Protein AF-A0A4Q2QQL1-F1 (afdb_monomer)

Secondary structure (DSSP, 8-state):
--SSPPPEEE--HHHHHHHHHHHHHHHHTT----S--PPP-EEE--SS---TT-----HHHHHHHHHHHHHHHHHHHT--

Mean predicted aligned error: 9.48 Å

Structure (mmCIF, N/CA/C/O backbone):
data_AF-A0A4Q2QQL1-F1
#
_entry.id   AF-A0A4Q2QQL1-F1
#
loop_
_atom_site.group_PDB
_atom_site.id
_atom_site.type_symbol
_atom_site.label_atom_id
_atom_site.label_alt_id
_atom_site.label_comp_id
_atom_site.label_asym_id
_atom_site.label_entity_id
_atom_site.label_seq_id
_atom_site.pdbx_PDB_ins_code
_atom_site.Cartn_x
_atom_site.Cartn_y
_atom_site.Cartn_z
_atom_site.occupancy
_atom_site.B_iso_or_equiv
_atom_site.auth_seq_id
_atom_site.auth_comp_id
_atom_site.auth_asym_id
_atom_site.auth_atom_id
_atom_site.pdbx_PDB_model_num
ATOM 1 N N . CYS A 1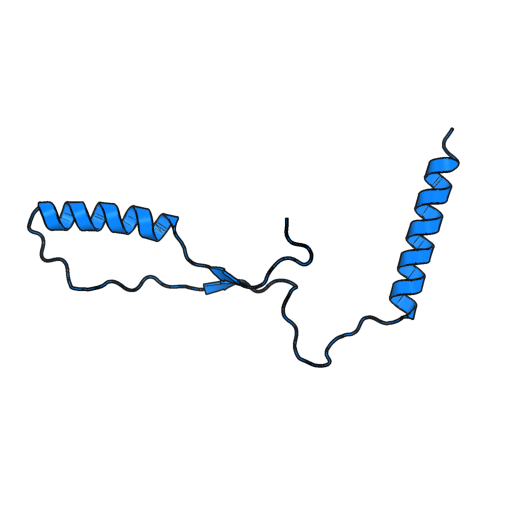 1 ? 2.027 11.850 -9.857 1.00 78.19 1 CYS A N 1
ATOM 2 C CA . CYS A 1 1 ? 2.241 10.455 -10.309 1.00 78.19 1 CYS A CA 1
ATOM 3 C C . CYS A 1 1 ? 3.722 10.124 -10.151 1.00 78.19 1 CYS A C 1
ATOM 5 O O . CYS A 1 1 ? 4.527 10.972 -10.507 1.00 78.19 1 CYS A O 1
ATOM 7 N N . TYR A 1 2 ? 4.088 8.956 -9.610 1.00 91.06 2 TYR A N 1
ATOM 8 C CA . TYR A 1 2 ? 5.497 8.535 -9.543 1.00 91.06 2 TYR A CA 1
ATOM 9 C C . TYR A 1 2 ? 5.937 7.920 -10.873 1.00 91.06 2 TYR A C 1
ATOM 11 O O . TYR A 1 2 ? 5.182 7.149 -11.471 1.00 91.06 2 TYR A O 1
ATOM 19 N N . ILE A 1 3 ? 7.156 8.240 -11.311 1.00 90.19 3 ILE A N 1
ATOM 20 C CA . ILE A 1 3 ? 7.795 7.642 -12.485 1.00 90.19 3 ILE A CA 1
ATOM 21 C C . I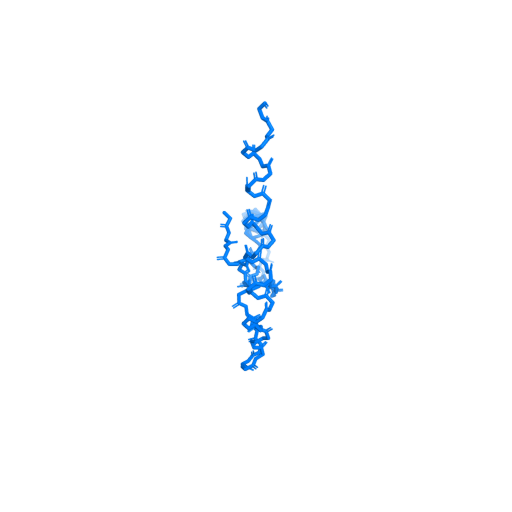LE A 1 3 ? 9.193 7.158 -12.062 1.00 90.19 3 ILE A C 1
ATOM 23 O O . ILE A 1 3 ? 10.037 7.995 -11.755 1.00 90.19 3 ILE A O 1
ATOM 27 N N . PRO A 1 4 ? 9.447 5.837 -12.029 1.00 91.38 4 PRO A N 1
ATOM 28 C CA . PRO A 1 4 ? 8.485 4.756 -12.242 1.00 91.38 4 PRO A CA 1
ATOM 29 C C . PRO A 1 4 ? 7.489 4.616 -11.063 1.00 91.38 4 PRO A C 1
ATOM 31 O O . PRO A 1 4 ? 7.755 5.091 -9.960 1.00 91.38 4 PRO A O 1
ATOM 34 N N . PRO A 1 5 ? 6.332 3.955 -11.255 1.00 94.50 5 PRO A N 1
ATOM 35 C CA . PRO A 1 5 ? 5.393 3.667 -10.173 1.00 94.50 5 PRO A CA 1
ATOM 36 C C . PRO A 1 5 ? 6.048 2.941 -8.985 1.00 94.50 5 PRO A C 1
ATOM 38 O O . PRO A 1 5 ? 6.671 1.892 -9.159 1.00 94.50 5 PRO A O 1
ATOM 41 N N . LEU A 1 6 ? 5.847 3.478 -7.779 1.00 97.12 6 LEU A N 1
ATOM 42 C CA . LEU A 1 6 ? 6.520 3.064 -6.544 1.00 97.12 6 LEU A CA 1
ATOM 43 C C . LEU A 1 6 ? 5.999 1.734 -5.972 1.00 97.12 6 LEU A C 1
ATOM 45 O O . LEU A 1 6 ? 4.808 1.602 -5.667 1.00 97.12 6 LEU A O 1
ATOM 49 N N . THR A 1 7 ? 6.899 0.769 -5.784 1.00 97.88 7 THR A N 1
ATOM 50 C CA . THR A 1 7 ? 6.689 -0.408 -4.929 1.00 97.88 7 THR A CA 1
ATOM 51 C C . THR A 1 7 ? 6.649 0.047 -3.474 1.00 97.88 7 THR A C 1
ATOM 53 O O . THR A 1 7 ? 7.545 0.759 -3.031 1.00 97.88 7 THR A O 1
ATOM 56 N N . THR A 1 8 ? 5.618 -0.342 -2.727 1.00 98.06 8 THR A N 1
ATOM 57 C CA . THR A 1 8 ? 5.418 0.118 -1.343 1.00 98.06 8 THR A CA 1
ATOM 58 C C . THR A 1 8 ? 4.664 -0.917 -0.507 1.00 98.06 8 THR A C 1
ATOM 60 O O . THR A 1 8 ? 4.187 -1.922 -1.034 1.00 98.06 8 THR A O 1
ATOM 63 N N . ILE A 1 9 ? 4.527 -0.664 0.791 1.00 98.38 9 ILE A N 1
ATOM 64 C CA . ILE A 1 9 ? 3.642 -1.402 1.690 1.00 98.38 9 ILE A CA 1
ATOM 65 C C . ILE A 1 9 ? 2.324 -0.635 1.811 1.00 98.38 9 ILE A C 1
ATOM 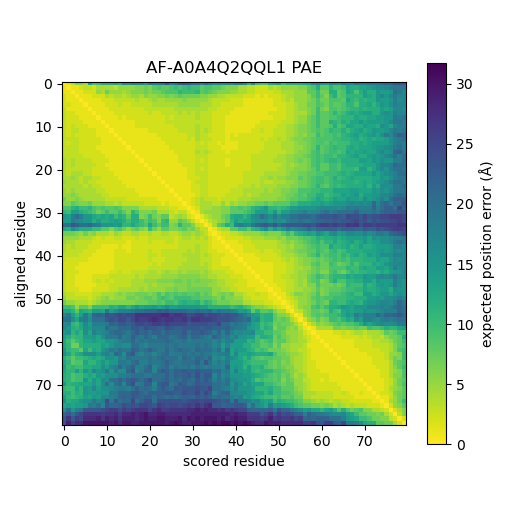67 O O . ILE A 1 9 ? 2.306 0.539 2.173 1.00 98.38 9 ILE A O 1
ATOM 71 N N . LYS A 1 10 ? 1.203 -1.293 1.508 1.00 98.25 10 LYS A N 1
ATOM 72 C CA . LYS A 1 10 ? -0.127 -0.729 1.744 1.00 98.25 10 LYS A CA 1
ATOM 73 C C . LYS A 1 10 ? -0.406 -0.729 3.245 1.00 98.25 10 LYS A C 1
ATOM 75 O O . LYS A 1 10 ? -0.457 -1.793 3.860 1.00 98.25 10 LYS A O 1
ATOM 80 N N . GLN A 1 11 ? -0.668 0.457 3.778 1.00 98.38 11 GLN A N 1
ATOM 81 C CA . GLN A 1 11 ? -1.299 0.670 5.075 1.00 98.38 11 GLN A CA 1
ATOM 82 C C . GLN A 1 11 ? -2.701 1.226 4.820 1.00 98.38 11 GLN A C 1
ATOM 84 O O . GLN A 1 11 ? -2.858 2.253 4.159 1.00 98.38 11 GLN A O 1
ATOM 89 N N . ASP A 1 12 ? -3.733 0.507 5.258 1.00 98.06 12 ASP A N 1
ATOM 90 C CA . ASP A 1 12 ? -5.118 0.898 4.995 1.00 98.06 12 ASP A CA 1
ATOM 91 C C . ASP A 1 12 ? -5.597 1.913 6.043 1.00 98.06 12 ASP A C 1
ATOM 93 O O . ASP A 1 12 ? -6.190 1.563 7.062 1.00 98.06 12 ASP A O 1
ATOM 97 N N . PHE A 1 13 ? -5.304 3.194 5.802 1.00 97.94 13 PHE A N 1
ATOM 98 C CA . PHE A 1 13 ? -5.676 4.278 6.718 1.00 97.94 13 PHE A CA 1
ATOM 99 C C . PHE A 1 13 ? -7.187 4.448 6.866 1.00 97.94 13 PHE A C 1
ATOM 101 O O . PHE A 1 13 ? -7.654 4.875 7.920 1.00 97.94 13 PHE A O 1
ATOM 108 N N . ARG A 1 14 ? -7.964 4.086 5.839 1.00 98.12 14 ARG A N 1
ATOM 109 C CA . ARG A 1 14 ? -9.424 4.131 5.916 1.00 98.12 14 ARG A CA 1
ATOM 110 C C . ARG A 1 14 ? -9.934 3.071 6.889 1.00 98.12 14 ARG A C 1
ATOM 112 O O . ARG A 1 14 ? -10.733 3.397 7.761 1.00 98.12 14 ARG A O 1
ATOM 119 N N . LEU A 1 15 ? -9.431 1.839 6.773 1.00 97.62 15 LEU A N 1
ATOM 120 C CA . LEU A 1 15 ? -9.729 0.771 7.729 1.00 97.62 15 LEU A CA 1
ATOM 121 C C . LEU A 1 15 ? -9.302 1.163 9.146 1.00 97.62 15 LEU A C 1
ATOM 123 O O . LEU A 1 15 ? -10.075 0.970 10.080 1.00 97.62 15 LEU A O 1
ATOM 127 N N . LEU A 1 16 ? -8.106 1.740 9.306 1.00 97.94 16 LEU A N 1
ATOM 128 C CA . LEU A 1 16 ? -7.625 2.221 10.602 1.00 97.94 16 LEU A CA 1
ATOM 129 C C . LEU A 1 16 ? -8.565 3.269 11.204 1.00 97.94 16 LEU A C 1
ATOM 131 O O . LEU A 1 16 ? -8.952 3.136 12.362 1.00 97.94 16 LEU A O 1
ATOM 135 N N . GLY A 1 17 ? -8.947 4.288 10.432 1.00 98.12 17 GLY A N 1
ATOM 136 C CA . GLY A 1 17 ? -9.831 5.355 10.900 1.00 98.12 17 GLY A CA 1
ATOM 137 C C . GLY A 1 17 ? -11.202 4.831 11.326 1.00 98.12 17 GLY A C 1
ATOM 138 O O . GLY A 1 17 ? -11.639 5.115 12.438 1.00 98.12 17 GLY A O 1
ATOM 139 N N . GLN A 1 18 ? -11.834 4.004 10.487 1.00 98.00 18 GLN A N 1
ATOM 140 C CA . GLN A 1 18 ? -13.119 3.379 10.806 1.00 98.00 18 GLN A CA 1
ATOM 141 C C . GLN A 1 18 ? -13.022 2.526 12.077 1.00 98.00 18 GLN A C 1
ATOM 143 O O . GLN A 1 18 ? -13.757 2.751 13.035 1.00 98.00 18 GLN A O 1
ATOM 148 N N . THR A 1 19 ? -12.046 1.613 12.119 1.00 96.06 19 THR A N 1
ATOM 149 C CA . THR A 1 19 ? -11.834 0.720 13.266 1.00 96.06 19 THR A CA 1
ATOM 150 C C . THR A 1 19 ? -11.594 1.510 14.548 1.00 96.06 19 THR A C 1
ATOM 152 O O . THR A 1 19 ? -12.080 1.118 15.601 1.00 96.06 19 THR A O 1
ATOM 155 N N . SER A 1 20 ? -10.867 2.630 14.479 1.00 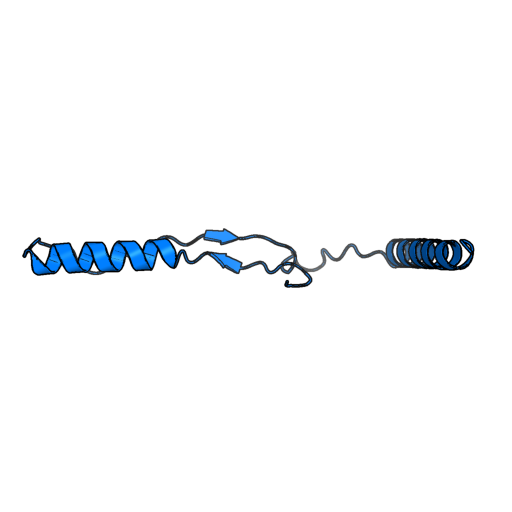95.94 20 SER A N 1
ATOM 156 C CA . SER A 1 20 ? -10.555 3.447 15.657 1.00 95.94 20 SER A CA 1
ATOM 157 C C . SER A 1 20 ? -11.806 4.078 16.267 1.00 95.94 20 SER A C 1
ATOM 159 O O . SER A 1 20 ? -11.970 4.044 17.486 1.00 95.94 20 SER A O 1
ATOM 161 N N . VAL A 1 21 ? -12.701 4.621 15.434 1.00 97.25 21 VAL A N 1
ATOM 162 C CA . VAL A 1 21 ? -13.967 5.206 15.902 1.00 97.25 21 VAL A CA 1
ATOM 163 C C . VAL A 1 21 ? -14.870 4.124 16.480 1.00 97.25 21 VAL A C 1
ATOM 165 O O . VAL A 1 21 ? -15.347 4.271 17.604 1.00 97.25 21 VAL A O 1
ATOM 168 N N . ASP A 1 22 ? -15.033 3.007 15.768 1.00 95.25 22 ASP A N 1
ATOM 169 C CA . ASP A 1 22 ? -15.834 1.876 16.241 1.00 95.25 22 ASP A CA 1
ATOM 170 C C . ASP A 1 22 ? -15.320 1.375 17.599 1.00 95.25 22 ASP A C 1
ATOM 172 O O . ASP A 1 22 ? -16.094 1.176 18.535 1.00 95.25 22 ASP A O 1
ATOM 176 N N . ARG A 1 23 ? -13.995 1.250 17.752 1.00 94.19 23 ARG A N 1
ATOM 177 C CA . ARG A 1 23 ? -13.353 0.828 19.004 1.00 94.19 23 ARG A CA 1
ATOM 178 C C . ARG A 1 23 ? -13.617 1.799 20.151 1.00 94.19 23 ARG A C 1
ATOM 180 O O . ARG A 1 23 ? -13.870 1.357 21.270 1.00 94.19 23 ARG A O 1
ATOM 187 N N . LEU A 1 24 ? -13.561 3.103 19.885 1.00 95.31 24 LEU A N 1
ATOM 188 C CA . LEU A 1 24 ? -13.815 4.132 20.891 1.00 95.31 24 LEU A CA 1
ATOM 189 C C . LEU A 1 24 ? -15.266 4.093 21.384 1.00 95.31 24 LEU A C 1
ATOM 191 O O . LEU A 1 24 ? -15.504 4.220 22.584 1.00 95.31 24 LEU A O 1
ATOM 195 N N . LEU A 1 25 ? -16.225 3.866 20.484 1.00 96.00 25 LEU A N 1
ATOM 196 C CA . LEU A 1 25 ? -17.636 3.719 20.846 1.00 96.00 25 LEU A CA 1
ATOM 197 C C . LEU A 1 25 ? -17.892 2.443 21.662 1.00 96.00 25 LEU A C 1
ATOM 199 O O . LEU A 1 25 ? -18.658 2.471 22.619 1.00 96.00 25 LEU A O 1
ATOM 203 N N . GLN A 1 26 ? -17.220 1.336 21.339 1.00 93.94 26 GLN A N 1
ATOM 204 C CA . GLN A 1 26 ? -17.289 0.113 22.152 1.00 93.94 26 GLN A CA 1
ATOM 205 C C . GLN A 1 26 ? -16.756 0.355 23.572 1.00 93.94 26 GLN A C 1
ATOM 207 O O . GLN A 1 26 ? -17.381 -0.046 24.555 1.00 93.94 26 GLN A O 1
ATOM 212 N N . LEU A 1 27 ? -15.618 1.048 23.684 1.00 93.31 27 LEU A N 1
ATOM 213 C CA . LEU A 1 27 ? -15.016 1.409 24.968 1.00 93.31 27 LEU A CA 1
ATOM 214 C C . LEU A 1 27 ? -15.923 2.317 25.807 1.00 93.31 27 LEU A C 1
ATOM 216 O O . LEU A 1 27 ? -16.073 2.076 27.003 1.00 93.31 27 LEU A O 1
ATOM 220 N N . SER A 1 28 ? -16.548 3.334 25.203 1.00 94.25 28 SER A N 1
ATOM 221 C CA . SER A 1 28 ? -17.430 4.259 25.931 1.00 94.25 28 SER A CA 1
ATOM 222 C C . SER A 1 28 ? -18.698 3.586 26.462 1.00 94.25 28 SER A C 1
ATOM 224 O O . SER A 1 28 ? -19.245 4.015 27.474 1.00 94.25 28 SER A O 1
ATOM 226 N N . GLN A 1 29 ? -19.130 2.496 25.826 1.00 95.50 29 GLN A N 1
ATOM 227 C CA . GLN A 1 29 ? -20.243 1.656 26.272 1.00 95.50 29 GLN A CA 1
ATOM 228 C C . GLN A 1 29 ? -19.836 0.612 27.327 1.00 95.50 29 GLN A C 1
ATOM 230 O O . GLN A 1 29 ? -20.651 -0.226 27.706 1.00 95.50 29 GLN A O 1
ATOM 235 N N . GLY A 1 30 ? -18.583 0.626 27.795 1.00 91.31 30 GLY A N 1
ATOM 236 C CA . GLY A 1 30 ? -18.082 -0.320 28.793 1.00 91.31 30 GLY A CA 1
ATOM 237 C C . GLY A 1 30 ? -17.836 -1.731 28.250 1.00 91.31 30 GLY A C 1
ATOM 238 O O . G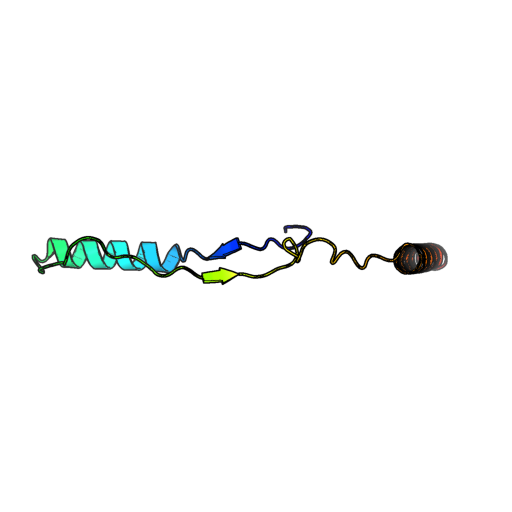LY A 1 30 ? -17.703 -2.671 29.034 1.00 91.31 30 GLY A O 1
ATOM 239 N N . GLN A 1 31 ? -17.768 -1.912 26.925 1.00 91.56 31 GLN A N 1
ATOM 240 C CA . GLN A 1 31 ? -17.446 -3.216 26.350 1.00 91.56 31 GLN A CA 1
ATOM 241 C C . GLN A 1 31 ? -15.985 -3.576 26.635 1.00 91.56 31 GLN A C 1
ATOM 243 O O . GLN A 1 31 ? -15.073 -2.757 26.497 1.00 91.56 31 GLN A O 1
ATOM 248 N N . ALA A 1 32 ? -15.747 -4.838 26.996 1.00 79.12 32 ALA A N 1
ATOM 249 C CA . ALA A 1 32 ? -14.405 -5.358 27.216 1.00 79.12 32 ALA A CA 1
ATOM 250 C C . ALA A 1 32 ? -13.662 -5.494 25.877 1.00 79.12 32 ALA A C 1
ATOM 252 O O . ALA A 1 32 ? -13.783 -6.461 25.124 1.00 79.12 32 ALA A O 1
ATOM 253 N N . VAL A 1 33 ? -12.870 -4.478 25.586 1.00 78.75 33 VAL A N 1
ATOM 254 C CA . VAL A 1 33 ? -12.112 -4.298 24.356 1.00 78.75 33 VAL A CA 1
ATOM 255 C C . VAL A 1 33 ? -10.686 -4.807 24.610 1.00 78.75 33 VAL A C 1
ATOM 257 O O . VAL A 1 33 ? -9.888 -4.160 25.281 1.00 78.75 33 VAL A O 1
ATOM 260 N N . LYS A 1 34 ? -10.358 -6.011 24.109 1.00 74.88 34 LYS A N 1
ATOM 261 C CA . LYS A 1 34 ? -9.009 -6.608 24.236 1.00 74.88 34 LYS A CA 1
ATOM 262 C C . LYS A 1 34 ? -7.921 -5.700 23.651 1.00 74.88 34 LYS A C 1
ATOM 264 O O . LYS A 1 34 ? -7.913 -5.525 22.438 1.00 74.88 34 LYS A O 1
ATOM 269 N N . GLY A 1 35 ? -6.988 -5.254 24.495 1.00 83.31 35 GLY A N 1
ATOM 270 C CA . GLY A 1 35 ? -5.626 -4.803 24.171 1.00 83.31 35 GLY A CA 1
ATOM 271 C C . GLY A 1 35 ? -5.399 -4.045 22.854 1.00 83.31 35 GLY A C 1
ATOM 272 O O . GLY A 1 35 ? -6.279 -3.381 22.311 1.00 83.31 35 GLY A O 1
ATOM 273 N N . ASN A 1 36 ? -4.167 -4.127 22.350 1.00 91.25 36 ASN A N 1
ATOM 274 C CA . ASN A 1 36 ? -3.803 -3.541 21.063 1.00 91.25 36 ASN A CA 1
ATOM 275 C C . ASN A 1 36 ? -4.236 -4.465 19.910 1.00 91.25 36 ASN A C 1
ATOM 277 O O . ASN A 1 36 ? -4.051 -5.681 19.982 1.00 91.25 36 ASN A O 1
ATOM 281 N N . GLN A 1 37 ? -4.782 -3.883 18.843 1.00 91.88 37 GLN A N 1
ATOM 282 C CA . GLN A 1 37 ? -5.165 -4.587 17.624 1.00 91.88 37 GLN A CA 1
ATOM 283 C C . GLN A 1 37 ? -4.179 -4.258 16.499 1.00 91.88 37 GLN A C 1
ATOM 285 O O . GLN A 1 37 ? -4.064 -3.111 16.072 1.00 91.88 37 GLN A O 1
ATOM 290 N N . LEU A 1 38 ? -3.509 -5.283 15.968 1.00 95.25 38 LEU A N 1
ATOM 291 C CA . LEU A 1 38 ? -2.641 -5.152 14.799 1.00 95.25 38 LEU A CA 1
ATOM 292 C C . LEU A 1 38 ? -3.466 -5.266 13.514 1.00 95.25 38 LEU A C 1
ATOM 294 O O . LEU A 1 38 ? -4.136 -6.274 13.288 1.00 95.25 38 LEU A O 1
ATOM 298 N N . LEU A 1 39 ? -3.405 -4.241 12.664 1.00 96.06 39 LEU A N 1
ATOM 299 C CA . LEU A 1 39 ? -4.032 -4.268 11.343 1.00 96.06 39 LEU A CA 1
ATOM 300 C C . LEU A 1 39 ? -3.071 -4.851 10.298 1.00 96.06 39 LEU A C 1
ATOM 302 O O . LEU A 1 39 ? -1.873 -4.553 10.334 1.00 96.06 39 LEU A O 1
ATOM 306 N N . PRO A 1 40 ? -3.571 -5.665 9.354 1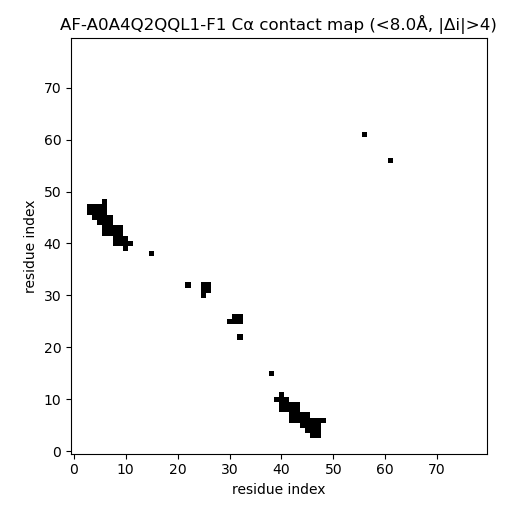.00 97.25 40 PRO A N 1
ATOM 307 C CA . PRO A 1 40 ? -2.728 -6.278 8.342 1.00 97.25 40 PRO A CA 1
ATOM 308 C C . PRO A 1 40 ? -2.206 -5.237 7.347 1.00 97.25 40 PRO A C 1
ATOM 310 O O . PRO A 1 40 ? -2.895 -4.284 6.978 1.00 97.25 40 PRO A O 1
ATOM 313 N N . VAL A 1 41 ? -0.993 -5.478 6.855 1.00 98.31 41 VAL A N 1
ATOM 314 C CA . VAL A 1 41 ? -0.384 -4.742 5.742 1.00 98.31 41 VAL A CA 1
ATOM 315 C C . VAL A 1 41 ? -0.148 -5.681 4.565 1.00 98.31 41 VAL A C 1
ATOM 317 O O . VAL A 1 41 ? -0.115 -6.900 4.724 1.00 98.31 41 VAL A O 1
ATOM 320 N N . SER A 1 42 ? 0.047 -5.125 3.370 1.00 98.38 42 SER A N 1
ATOM 321 C CA . SER A 1 42 ? 0.337 -5.926 2.175 1.00 98.38 42 SER A CA 1
ATOM 322 C C . SER A 1 42 ? 1.379 -5.265 1.281 1.00 98.38 42 SER A C 1
ATOM 324 O O . SER A 1 42 ? 1.332 -4.054 1.065 1.00 98.38 42 SER A O 1
ATOM 326 N N . LEU A 1 43 ? 2.274 -6.056 0.690 1.00 98.38 43 LEU A N 1
ATOM 327 C CA . LEU A 1 43 ? 3.207 -5.573 -0.326 1.00 98.38 43 LEU A CA 1
ATOM 328 C C . LEU A 1 43 ? 2.468 -5.225 -1.625 1.00 98.38 43 LEU A C 1
ATOM 330 O O . LEU A 1 43 ? 1.773 -6.058 -2.201 1.00 98.38 43 LEU A O 1
ATOM 334 N N . VAL A 1 44 ? 2.694 -4.016 -2.130 1.00 98.19 44 VAL A N 1
ATOM 335 C CA . VAL A 1 44 ? 2.230 -3.562 -3.442 1.00 98.19 44 VAL A CA 1
ATOM 336 C C . VAL A 1 44 ? 3.431 -3.490 -4.377 1.00 98.19 44 VAL A C 1
ATOM 338 O O . VAL A 1 44 ? 4.160 -2.497 -4.392 1.00 98.19 44 VAL A O 1
ATOM 341 N N . LYS A 1 45 ? 3.644 -4.555 -5.157 1.00 96.94 45 LYS A N 1
ATOM 342 C CA . LYS A 1 45 ? 4.718 -4.629 -6.159 1.00 96.94 45 LYS A CA 1
ATOM 343 C C . LYS A 1 45 ? 4.418 -3.695 -7.334 1.00 96.94 45 LYS A C 1
ATOM 345 O O . LYS A 1 45 ? 3.330 -3.755 -7.904 1.00 96.94 45 LYS A O 1
ATOM 350 N N . ARG A 1 46 ? 5.380 -2.845 -7.700 1.00 95.56 46 ARG A N 1
ATOM 351 C CA . ARG A 1 46 ? 5.340 -1.988 -8.896 1.00 95.56 46 ARG A CA 1
ATOM 352 C C . ARG A 1 46 ? 6.706 -1.978 -9.599 1.00 95.56 46 ARG A C 1
ATOM 354 O O . ARG A 1 46 ? 7.297 -3.036 -9.766 1.00 95.56 46 ARG A O 1
ATOM 361 N N . LYS A 1 47 ? 7.179 -0.817 -10.071 1.00 93.38 47 LYS A N 1
ATOM 362 C CA . LYS A 1 47 ? 8.293 -0.685 -11.026 1.00 93.38 47 LYS A CA 1
ATOM 363 C C . LYS A 1 47 ? 9.571 -0.071 -10.432 1.00 93.38 47 LYS A C 1
ATOM 365 O O . LYS A 1 47 ? 10.508 0.175 -11.179 1.00 93.38 47 LYS A O 1
ATOM 370 N N . THR A 1 48 ? 9.634 0.181 -9.123 1.00 93.56 48 THR A N 1
ATOM 371 C CA . THR A 1 48 ? 10.857 0.686 -8.458 1.00 93.56 48 THR A CA 1
ATOM 372 C C . THR A 1 48 ? 11.731 -0.412 -7.848 1.00 93.56 48 THR A C 1
ATOM 374 O O . THR A 1 48 ? 12.775 -0.107 -7.287 1.00 93.56 48 THR A O 1
ATOM 377 N N . THR A 1 49 ? 11.326 -1.682 -7.921 1.00 93.44 49 THR A N 1
ATOM 378 C CA . THR A 1 49 ? 12.071 -2.815 -7.346 1.00 93.44 49 THR A CA 1
ATOM 379 C C . THR A 1 49 ? 12.235 -3.915 -8.381 1.00 93.44 49 THR A C 1
ATOM 381 O O . THR A 1 49 ? 11.241 -4.372 -8.945 1.00 93.44 49 THR A O 1
ATOM 384 N N . LEU A 1 50 ? 13.466 -4.369 -8.585 1.00 91.12 50 LEU A N 1
ATOM 385 C CA . LEU A 1 50 ? 13.831 -5.498 -9.438 1.00 91.12 50 LEU A CA 1
ATOM 386 C C . LEU A 1 50 ? 14.917 -6.311 -8.730 1.00 91.12 50 LEU A C 1
ATOM 388 O O . LEU A 1 50 ? 15.575 -5.802 -7.822 1.00 91.12 50 LEU A O 1
ATOM 392 N N . ALA A 1 51 ? 15.104 -7.566 -9.137 1.00 90.50 51 ALA A N 1
ATOM 393 C CA . ALA A 1 51 ? 16.255 -8.333 -8.678 1.00 90.50 51 ALA A CA 1
ATOM 394 C C . ALA A 1 51 ? 17.565 -7.645 -9.134 1.00 90.50 51 ALA A C 1
ATOM 396 O O . ALA A 1 51 ? 17.584 -6.965 -10.172 1.00 90.50 51 ALA A O 1
ATOM 397 N N . PRO A 1 52 ? 18.662 -7.782 -8.373 1.00 87.31 52 PRO A N 1
ATOM 398 C CA . PRO A 1 52 ? 19.951 -7.228 -8.774 1.00 87.31 52 PRO A CA 1
ATOM 399 C C . PRO A 1 52 ? 20.396 -7.818 -10.119 1.00 87.31 52 PRO A C 1
ATOM 401 O O . PRO A 1 52 ? 20.077 -8.961 -10.434 1.00 87.31 52 PRO A O 1
ATOM 404 N N . ASN A 1 53 ? 21.117 -7.031 -10.922 1.00 81.88 53 ASN A N 1
ATOM 405 C CA . ASN A 1 53 ? 21.642 -7.424 -12.241 1.00 81.88 53 ASN A CA 1
ATOM 406 C C . ASN A 1 53 ? 20.587 -7.849 -13.285 1.00 81.88 53 ASN A C 1
ATOM 408 O O . ASN A 1 53 ? 20.936 -8.378 -14.334 1.00 81.88 53 ASN A O 1
ATOM 412 N N . THR A 1 54 ? 19.303 -7.561 -13.052 1.00 77.50 54 THR A N 1
ATOM 413 C CA . THR A 1 54 ? 18.208 -7.865 -14.000 1.00 77.50 54 THR A CA 1
ATOM 414 C C . THR A 1 54 ? 17.952 -6.731 -1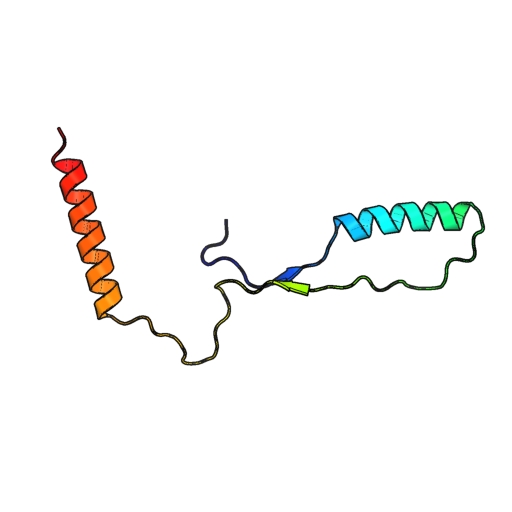4.995 1.00 77.50 54 THR A C 1
ATOM 416 O O . THR A 1 54 ? 16.900 -6.674 -15.629 1.00 77.50 54 THR A O 1
ATOM 419 N N . GLN A 1 55 ? 18.862 -5.763 -15.100 1.00 67.69 55 GLN A N 1
ATOM 420 C CA . GLN A 1 55 ? 18.655 -4.585 -15.934 1.00 67.69 55 GLN A CA 1
ATOM 421 C C . GLN A 1 55 ? 18.856 -4.958 -17.408 1.00 67.69 55 GLN A C 1
ATOM 423 O O . GLN A 1 55 ? 19.952 -4.904 -17.949 1.00 67.69 55 GLN A O 1
ATOM 428 N N . THR A 1 56 ? 17.764 -5.351 -18.062 1.00 66.50 56 THR A N 1
ATOM 429 C CA . THR A 1 56 ? 17.705 -5.745 -19.478 1.00 66.50 56 THR A CA 1
ATOM 430 C C . THR A 1 56 ? 17.496 -4.553 -20.415 1.00 66.50 56 THR A C 1
ATOM 432 O O . THR A 1 56 ? 16.951 -4.706 -21.511 1.00 66.50 56 THR A O 1
ATOM 435 N N . ALA A 1 57 ? 17.860 -3.339 -19.995 1.00 69.25 57 ALA A N 1
ATOM 436 C CA . ALA A 1 57 ? 17.816 -2.187 -20.884 1.00 69.25 57 ALA A CA 1
ATOM 437 C C . ALA A 1 57 ? 18.941 -2.346 -21.913 1.00 69.25 57 ALA A C 1
ATOM 439 O O . ALA A 1 57 ? 20.097 -2.034 -21.636 1.00 69.25 57 ALA A O 1
ATOM 440 N N . SER A 1 58 ? 18.619 -2.889 -23.089 1.00 80.12 58 SER A N 1
ATOM 441 C CA . SER A 1 58 ? 19.602 -2.966 -24.164 1.00 80.12 58 SER A CA 1
ATOM 442 C C . SER A 1 58 ? 19.802 -1.566 -24.763 1.00 80.12 58 SER A C 1
ATOM 444 O O . SER A 1 58 ? 18.813 -0.898 -25.087 1.00 80.12 58 SER A O 1
ATOM 446 N N . PRO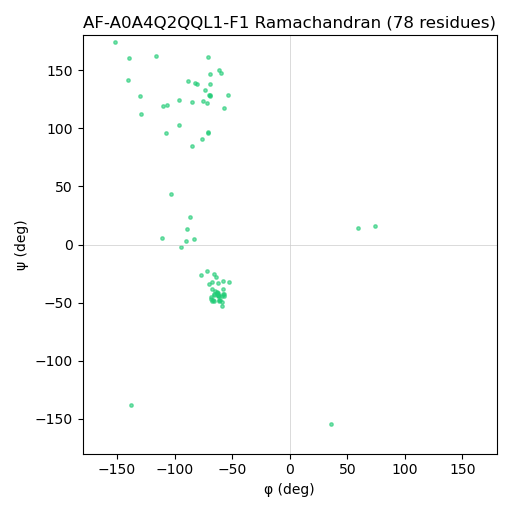 A 1 59 ? 21.054 -1.113 -24.962 1.00 83.38 59 PRO A N 1
ATOM 447 C CA . PRO A 1 59 ? 21.331 0.155 -25.639 1.00 83.38 59 PRO A CA 1
ATOM 448 C C . PRO A 1 59 ? 20.641 0.255 -27.006 1.00 83.38 59 PRO A C 1
ATOM 450 O O . PRO A 1 59 ? 20.188 1.326 -27.402 1.00 83.38 59 PRO A O 1
ATOM 453 N N . ARG A 1 60 ? 20.487 -0.885 -27.694 1.00 85.44 60 ARG A N 1
ATOM 454 C CA . ARG A 1 60 ? 19.784 -0.987 -28.975 1.00 85.44 60 ARG A CA 1
ATOM 455 C C . ARG A 1 60 ? 18.288 -0.693 -28.857 1.00 85.44 60 ARG A C 1
ATOM 457 O O . ARG A 1 60 ? 17.792 0.146 -29.594 1.00 85.44 60 ARG A O 1
ATOM 464 N N . ALA A 1 61 ? 17.588 -1.301 -27.897 1.00 82.94 61 ALA A N 1
ATOM 465 C CA . ALA A 1 61 ? 16.161 -1.039 -27.686 1.00 82.94 61 ALA A CA 1
ATOM 466 C C . ALA A 1 61 ? 15.889 0.425 -27.300 1.00 82.94 61 ALA A C 1
ATOM 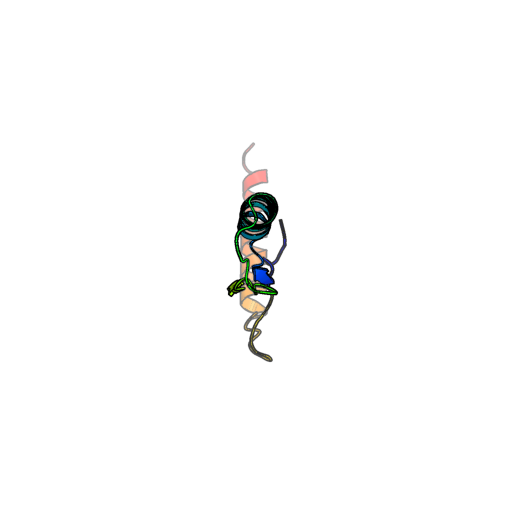468 O O . ALA A 1 61 ? 14.859 0.989 -27.680 1.00 82.94 61 ALA A O 1
ATOM 469 N N . LEU A 1 62 ? 16.820 1.058 -26.574 1.00 87.62 62 LEU A N 1
ATOM 470 C CA . LEU A 1 62 ? 16.746 2.490 -26.287 1.00 87.62 62 LEU A CA 1
ATOM 471 C C . LEU A 1 62 ? 16.930 3.325 -27.561 1.00 87.62 62 LEU A C 1
ATOM 473 O O . LEU A 1 62 ? 16.114 4.205 -27.822 1.00 87.62 62 LEU A O 1
ATOM 477 N N . ALA A 1 63 ? 17.954 3.032 -28.365 1.00 91.19 63 ALA A N 1
ATOM 478 C CA . ALA A 1 63 ? 18.189 3.721 -29.633 1.00 91.19 63 ALA A CA 1
ATOM 479 C C . ALA A 1 63 ? 16.986 3.599 -30.587 1.00 91.19 63 ALA A C 1
ATOM 481 O O . ALA A 1 63 ? 16.557 4.600 -31.161 1.00 91.19 63 ALA A O 1
ATOM 482 N N . ASP A 1 64 ? 16.387 2.409 -30.691 1.00 89.62 64 ASP A N 1
ATOM 483 C CA . ASP A 1 64 ? 15.191 2.167 -31.505 1.00 89.62 64 ASP A CA 1
ATOM 484 C C . ASP A 1 64 ? 13.996 3.002 -31.015 1.00 89.62 64 ASP A C 1
ATOM 486 O O . ASP A 1 64 ? 13.316 3.652 -31.815 1.00 89.62 64 ASP A O 1
ATOM 490 N N . SER A 1 65 ? 13.786 3.064 -29.695 1.00 90.31 65 SER A N 1
ATOM 491 C CA . SER A 1 65 ? 12.725 3.879 -29.085 1.00 90.31 65 SER A CA 1
ATOM 492 C C . SER A 1 65 ? 12.930 5.378 -29.342 1.00 90.31 65 SER A C 1
ATOM 494 O O . SER A 1 65 ? 11.977 6.088 -29.670 1.00 90.31 65 SER A O 1
ATOM 496 N N . LEU A 1 66 ? 14.173 5.866 -29.246 1.00 94.88 66 LEU A N 1
ATOM 497 C CA . LEU A 1 66 ? 14.525 7.261 -29.535 1.00 94.88 66 LEU A CA 1
ATOM 498 C C . LEU A 1 66 ? 14.313 7.607 -31.015 1.00 94.88 66 LEU A C 1
ATOM 500 O O . LEU A 1 66 ? 13.736 8.649 -31.323 1.00 94.88 66 LEU A O 1
ATOM 504 N N . MET A 1 67 ? 14.709 6.723 -31.938 1.00 94.94 67 MET A N 1
ATOM 505 C CA . MET A 1 67 ? 14.462 6.909 -33.373 1.00 94.94 67 MET A CA 1
ATOM 506 C C . MET A 1 67 ? 12.966 6.924 -33.700 1.00 94.94 67 MET A C 1
ATOM 508 O O . MET A 1 67 ? 12.519 7.731 -34.518 1.00 94.94 67 MET A O 1
ATOM 512 N N . GLN A 1 68 ? 12.174 6.054 -33.068 1.00 93.12 68 GLN A N 1
ATOM 513 C CA . GLN A 1 68 ? 10.725 6.034 -33.253 1.00 93.12 68 GLN A CA 1
ATOM 514 C C . GLN A 1 68 ? 10.081 7.346 -32.785 1.00 93.12 68 GLN A C 1
ATOM 516 O O . GLN A 1 68 ? 9.249 7.897 -33.510 1.00 93.12 68 GLN A O 1
ATOM 521 N N . LEU A 1 69 ? 10.502 7.872 -31.631 1.00 92.81 69 LEU A N 1
ATOM 522 C CA . LEU A 1 69 ? 10.058 9.173 -31.126 1.00 92.81 69 LEU A CA 1
ATOM 523 C C . LEU A 1 69 ? 10.439 10.310 -32.083 1.00 92.81 69 LEU A C 1
ATOM 525 O O . LEU A 1 69 ? 9.570 11.090 -32.466 1.00 92.81 69 LEU A O 1
ATOM 529 N N . ALA A 1 70 ? 11.689 10.364 -32.554 1.00 94.31 70 ALA A N 1
ATOM 530 C CA . ALA A 1 70 ? 12.138 11.388 -33.503 1.00 94.31 70 ALA A CA 1
ATOM 531 C C . ALA A 1 70 ? 11.296 11.402 -34.797 1.00 94.31 70 ALA A C 1
ATOM 533 O O . ALA A 1 70 ? 10.866 12.461 -35.260 1.00 94.31 70 ALA A O 1
ATOM 534 N N . ARG A 1 71 ? 10.970 10.221 -35.345 1.00 92.81 71 ARG A N 1
ATOM 535 C CA . ARG A 1 71 ? 10.087 10.084 -36.521 1.00 92.81 71 ARG A CA 1
ATOM 536 C C . ARG A 1 71 ? 8.639 10.478 -36.237 1.00 92.81 71 ARG A C 1
ATOM 538 O O . ARG A 1 71 ? 7.930 10.903 -37.145 1.00 92.81 71 ARG A O 1
ATOM 545 N N . GLN A 1 72 ? 8.145 10.262 -35.019 1.00 92.12 72 GLN A N 1
ATOM 546 C CA . GLN A 1 72 ? 6.806 10.712 -34.628 1.00 92.12 72 GLN A CA 1
ATOM 547 C C . GLN A 1 72 ? 6.750 12.237 -34.552 1.00 92.12 72 GLN A C 1
ATOM 549 O O . GLN A 1 72 ? 5.840 12.816 -35.134 1.00 92.12 72 GLN A O 1
ATOM 554 N N . VAL A 1 73 ? 7.751 12.873 -33.939 1.00 93.19 73 VAL A N 1
ATOM 555 C CA . VAL A 1 73 ? 7.851 14.339 -33.856 1.00 93.19 73 VAL A CA 1
ATOM 556 C C . VAL A 1 73 ? 7.933 14.970 -35.247 1.00 93.19 73 VAL A C 1
ATOM 558 O O . VAL A 1 73 ? 7.124 15.834 -35.562 1.00 93.19 73 VAL A O 1
ATOM 561 N N . SER A 1 74 ? 8.799 14.455 -36.125 1.00 91.00 74 SER A N 1
ATOM 562 C CA . SER A 1 74 ? 8.957 14.986 -37.495 1.00 91.00 74 SER A CA 1
ATOM 563 C C . SER A 1 74 ? 7.650 14.953 -38.309 1.00 91.00 74 SER A C 1
ATOM 565 O O . SER A 1 74 ? 7.402 15.804 -39.159 1.00 91.00 74 SER A O 1
ATOM 567 N N . ARG A 1 75 ? 6.780 13.964 -38.054 1.00 88.06 75 ARG A N 1
ATOM 568 C CA . ARG A 1 75 ? 5.473 13.845 -38.724 1.00 88.06 75 ARG A CA 1
ATOM 569 C C . ARG A 1 75 ? 4.426 14.815 -38.188 1.00 88.06 75 ARG A C 1
ATOM 571 O O . ARG A 1 75 ? 3.517 15.156 -38.933 1.00 88.06 75 ARG A O 1
ATOM 578 N N . LEU A 1 76 ? 4.547 15.254 -36.935 1.00 88.44 76 LEU A N 1
ATOM 579 C CA . LEU A 1 76 ? 3.684 16.302 -36.383 1.00 88.44 76 LEU A CA 1
ATOM 580 C C . LEU A 1 76 ? 4.009 17.661 -37.014 1.00 88.44 76 LEU A C 1
ATOM 582 O O . LEU A 1 76 ? 3.103 18.447 -37.253 1.00 88.44 76 LEU A O 1
ATOM 586 N N . GLU A 1 77 ? 5.278 17.903 -37.349 1.00 66.25 77 GLU A N 1
ATOM 587 C CA . GLU A 1 77 ? 5.720 19.120 -38.049 1.00 66.25 77 GLU A CA 1
ATOM 588 C C . GLU A 1 77 ? 5.296 19.153 -39.528 1.00 66.25 77 GLU A C 1
ATOM 590 O O . GLU A 1 77 ? 5.176 20.223 -40.110 1.00 66.25 77 GLU A O 1
ATOM 595 N N . SER A 1 78 ? 5.026 17.992 -40.133 1.00 61.91 78 SER A N 1
ATOM 596 C CA . SER A 1 78 ? 4.633 17.865 -41.549 1.00 61.91 78 SER A CA 1
ATOM 597 C C . SER A 1 78 ? 3.113 17.933 -41.786 1.00 61.91 78 SER A C 1
ATOM 599 O O . SER A 1 78 ? 2.662 17.713 -42.906 1.00 61.91 78 SER A O 1
ATOM 601 N N . GLY A 1 79 ? 2.319 18.161 -40.734 1.00 57.03 79 GLY A N 1
ATOM 602 C CA . GLY A 1 79 ? 0.853 18.228 -40.770 1.00 57.03 79 GLY A CA 1
ATOM 603 C C . GLY A 1 79 ? 0.295 19.653 -40.717 1.00 57.03 79 GLY A C 1
ATOM 604 O O . GLY A 1 79 ? -0.651 19.885 -39.963 1.00 57.03 79 GLY A O 1
ATOM 605 N N . GLN A 1 80 ? 0.896 20.584 -41.467 1.00 45.09 80 GLN A N 1
ATOM 606 C CA . GLN A 1 80 ? 0.333 21.904 -41.787 1.00 45.09 80 GLN A CA 1
ATOM 607 C C . GLN A 1 80 ? -0.239 21.911 -43.203 1.00 45.09 80 GLN A C 1
ATOM 609 O O . GLN A 1 80 ? 0.439 21.373 -44.107 1.00 45.09 80 GLN A O 1
#

Nearest PDB structures (foldseek):
  1tlf-assembly1_A  TM=7.834E-01  e=1.285E-07  Escherichia coli
  4rzt-assembly1_A  TM=6.732E-01  e=2.201E-08  Escherichia coli DH1

Solvent-accessible surface area (backbone atoms only — not comparable to full-atom values): 5164 Å² total; per-residue (Å²): 133,64,86,62,43,69,48,46,72,48,72,57,62,66,59,49,54,52,51,51,54,55,51,51,56,40,49,75,72,68,46,90,73,77,80,87,80,86,78,83,69,47,82,42,87,50,64,69,66,75,68,85,93,64,79,78,78,46,71,64,62,52,50,54,52,51,52,52,50,54,55,52,54,57,52,63,73,67,71,120

Sequence (80 aa):
CYIPPLTTIKQDFRLLGQTSVDRLLQLSQGQAVKGNQLLPVSLVKRKTTLAPNTQTASPRALADSLMQLARQVSRLESGQ

Foldseek 3Di:
DDVVDDWDKDDDVVCVVVVVVVLVVCVVVVHPDDDDDDDDIDTDDTDPDDPPPPPPPDPVVVVVVVVVVVVVVVVVVVPD

Radius of gyration: 25.31 Å; Cα contacts (8 Å, |Δi|>4): 40; chains: 1; bounding box: 42×30×71 Å

pLDDT: mean 89.64, std 10.51, range [45.09, 98.38]